Protein AF-A0A7S0I2D1-F1 (afdb_monomer_lite)

Sequence (134 aa):
SRSGMPKKVTLYSLPPTWGLPTFHPNFLKVYAYCKLAAIDFQNVETSPSSMADPNFETPVADVSGKIVNGSDEIVEILRNDVTDIDSHLQEKQRAEVFAFGSMMDGCLLPTMLHEWYMSEENWFNVTRPLYTES

pLDDT: mean 90.19, std 11.05, range [39.84, 98.0]

Foldseek 3Di:
DPPDDQWEKEKEAAPDDPNRNHDAVLSVLQVVLCVLQVRDYHYHHDACVPDPDVVSRWIWMDTNNDIDITSVRSSVCCCVPPHPSCVPPDPVVVVVVVVVVCCCVVPVNVVVVCCCPVPPVNVVPPNVCSNVVD

Organism: NCBI:txid3032

Secondary structure (DSSP, 8-state):
---PPPPPEEEEEPPPBTTBS-SSHHHHHHHHHHHHTT--EEEEE--GGG-SSTTS---EEEETTEEEESHHHHHHHHHHHT--TTTT--HHHHHHHHHHHHHIIIIIHHHHHHHHHT-HHHIIIIIHHHHH--

InterPro domains:
  IPR012336 Thioredoxin-like fold [PF17172] (25-122)
  IPR050931 Mitochondrial Protein Transport Metaxin [PTHR12289] (6-132)

Structure (mmCIF, N/CA/C/O backbone):
data_AF-A0A7S0I2D1-F1
#
_entry.id   AF-A0A7S0I2D1-F1
#
loop_
_atom_site.group_PDB
_atom_site.id
_atom_site.type_symbol
_atom_site.label_atom_id
_atom_site.label_alt_id
_atom_site.label_comp_id
_atom_site.label_asym_id
_atom_site.label_entity_id
_atom_site.label_seq_id
_atom_site.pdbx_PDB_ins_code
_atom_site.Cartn_x
_atom_site.Cartn_y
_atom_site.Cartn_z
_atom_site.occupancy
_atom_site.B_iso_or_equiv
_atom_site.auth_seq_id
_atom_site.auth_comp_id
_atom_site.auth_asym_id
_atom_site.auth_atom_id
_atom_site.pdbx_PDB_model_num
ATOM 1 N N . SER A 1 1 ? -30.088 5.098 16.939 1.00 39.84 1 SER A N 1
ATOM 2 C CA . SER A 1 1 ? -29.107 4.058 16.591 1.00 39.84 1 SER A CA 1
ATOM 3 C C . SER A 1 1 ? -28.999 4.006 15.074 1.00 39.84 1 SER A C 1
ATOM 5 O O . SER A 1 1 ? -29.869 3.430 14.434 1.00 39.84 1 SER A O 1
ATOM 7 N N . ARG A 1 2 ? -28.055 4.742 14.467 1.00 43.50 2 ARG A N 1
ATOM 8 C CA . ARG A 1 2 ? 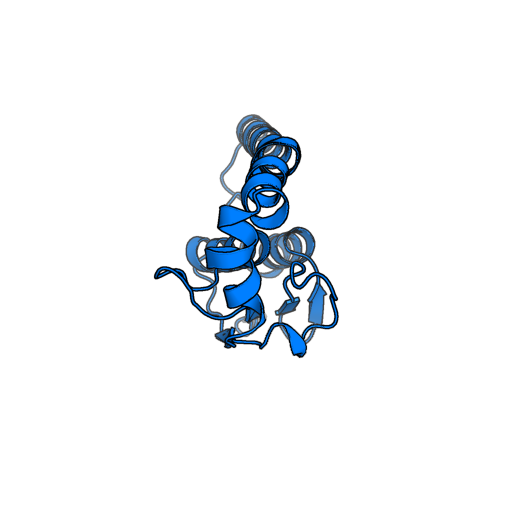-27.829 4.661 13.014 1.00 43.50 2 ARG A CA 1
ATOM 9 C C . ARG A 1 2 ? -27.004 3.402 12.770 1.00 43.50 2 ARG A C 1
ATOM 11 O O . ARG A 1 2 ? -25.798 3.417 12.972 1.00 43.50 2 ARG A O 1
ATOM 18 N N . SER A 1 3 ? -27.681 2.322 12.399 1.00 49.41 3 SER A N 1
ATOM 19 C CA . SER A 1 3 ? -27.059 1.186 11.722 1.00 49.41 3 SER A CA 1
ATOM 20 C C . SER A 1 3 ? -26.401 1.745 10.456 1.00 49.41 3 SER A C 1
ATOM 22 O O . SER A 1 3 ? -27.088 2.159 9.523 1.00 49.41 3 SER A O 1
ATOM 24 N N . GLY A 1 4 ? -25.082 1.938 10.511 1.00 55.09 4 GLY A N 1
ATOM 25 C CA . GLY A 1 4 ? -24.295 2.468 9.405 1.00 55.09 4 GLY A CA 1
ATOM 26 C C . GLY A 1 4 ? -24.196 1.406 8.323 1.00 55.09 4 GLY A C 1
ATOM 27 O O . GLY A 1 4 ? -23.818 0.274 8.614 1.00 55.09 4 GLY A O 1
ATOM 28 N N . MET A 1 5 ? -24.564 1.753 7.091 1.00 55.59 5 MET A N 1
ATOM 29 C CA . MET A 1 5 ? -24.270 0.896 5.944 1.00 55.59 5 MET A CA 1
ATOM 30 C C . MET A 1 5 ? -22.762 0.603 5.909 1.00 55.59 5 MET A C 1
ATOM 32 O O . MET A 1 5 ? -21.980 1.488 6.277 1.00 55.59 5 MET A O 1
ATOM 36 N N . PRO A 1 6 ? -22.340 -0.601 5.484 1.00 67.81 6 PRO A N 1
ATOM 37 C CA . PRO A 1 6 ? -20.923 -0.901 5.330 1.00 67.81 6 PRO A CA 1
ATOM 38 C C . PRO A 1 6 ? -20.285 0.140 4.404 1.00 67.81 6 PRO A C 1
ATOM 40 O O . PRO A 1 6 ? -20.825 0.449 3.337 1.00 67.81 6 PRO A O 1
ATOM 43 N N . LYS A 1 7 ? -19.161 0.722 4.835 1.00 82.62 7 LYS A N 1
ATOM 44 C CA . LYS A 1 7 ? -18.409 1.668 4.007 1.00 82.62 7 LYS A CA 1
ATOM 45 C C . LYS A 1 7 ? -17.872 0.915 2.796 1.00 82.62 7 LYS A C 1
ATOM 47 O O . LYS A 1 7 ? -17.105 -0.028 2.950 1.00 82.62 7 LYS A O 1
ATOM 52 N N . LYS A 1 8 ? -18.283 1.326 1.596 1.00 92.44 8 LYS A N 1
ATOM 53 C CA . LYS A 1 8 ? -17.771 0.752 0.349 1.00 92.44 8 LYS A CA 1
ATOM 54 C C . LYS A 1 8 ? -16.317 1.189 0.173 1.00 92.44 8 LYS A C 1
ATOM 56 O O . LYS A 1 8 ? -16.050 2.390 0.202 1.00 92.44 8 LYS A O 1
ATOM 61 N N . VAL A 1 9 ? -15.414 0.233 -0.028 1.00 96.56 9 VAL A N 1
ATOM 62 C CA . VAL A 1 9 ? -13.993 0.481 -0.301 1.00 96.56 9 VAL A CA 1
ATOM 63 C C . VAL A 1 9 ? -13.638 -0.108 -1.662 1.00 96.56 9 VAL A C 1
ATOM 65 O O . VAL A 1 9 ? -13.917 -1.275 -1.935 1.00 96.56 9 VAL A O 1
ATOM 68 N N . THR A 1 10 ? -13.047 0.706 -2.532 1.00 96.94 10 THR A N 1
ATOM 69 C CA . THR A 1 10 ? -12.498 0.272 -3.823 1.00 96.94 10 THR A CA 1
ATOM 70 C C . THR A 1 10 ? -11.037 0.685 -3.887 1.00 96.94 10 THR A C 1
ATOM 72 O O . THR A 1 10 ? -10.734 1.865 -3.739 1.00 96.94 10 THR A O 1
ATOM 75 N N . LEU A 1 11 ? -10.142 -0.277 -4.084 1.00 96.00 11 LEU A N 1
ATOM 76 C CA . LEU A 1 11 ? -8.720 -0.041 -4.311 1.00 96.00 11 LEU A CA 1
ATOM 77 C C . LEU A 1 11 ? -8.446 -0.083 -5.810 1.00 96.00 11 LEU A C 1
ATOM 79 O O . LEU A 1 11 ? -8.958 -0.968 -6.493 1.00 96.00 11 LEU A O 1
ATOM 83 N N . TYR A 1 12 ? -7.632 0.842 -6.301 1.00 93.94 12 TYR A N 1
ATOM 84 C CA . TYR A 1 12 ? -7.130 0.840 -7.670 1.00 93.94 12 TYR A CA 1
ATOM 85 C C . TYR A 1 12 ? -5.666 0.412 -7.630 1.00 93.94 12 TYR A C 1
ATOM 87 O O . TYR A 1 12 ? -4.830 1.121 -7.062 1.00 93.94 12 TYR A O 1
ATOM 95 N N . SER A 1 13 ? -5.378 -0.772 -8.167 1.00 92.81 13 SER A N 1
ATOM 96 C CA . SER A 1 13 ? -4.068 -1.412 -8.049 1.00 92.81 13 SER A CA 1
ATOM 97 C C . SER A 1 13 ? -3.448 -1.718 -9.397 1.00 92.81 13 SER A C 1
ATOM 99 O O . SER A 1 13 ? -4.144 -2.007 -10.367 1.00 92.81 13 SER A O 1
ATOM 101 N N . LEU A 1 14 ? -2.116 -1.734 -9.429 1.00 92.00 14 LEU A N 1
ATOM 102 C CA . LEU A 1 14 ? -1.375 -2.297 -10.553 1.00 92.00 14 LEU A CA 1
ATOM 103 C C . LEU A 1 14 ? -1.709 -3.786 -10.732 1.00 92.00 14 LEU A C 1
ATOM 105 O O . LEU A 1 14 ? -2.094 -4.429 -9.743 1.00 92.00 14 LEU A O 1
ATOM 109 N N . PRO A 1 15 ? -1.519 -4.340 -11.943 1.00 90.69 15 PRO A N 1
ATOM 110 C CA . PRO A 1 15 ? -1.880 -5.718 -12.242 1.00 90.69 15 PRO A CA 1
ATOM 111 C C . PRO A 1 15 ? -1.249 -6.746 -11.284 1.00 90.69 15 PRO A C 1
ATOM 113 O O . PRO A 1 15 ? -0.160 -6.511 -10.743 1.00 90.69 15 PRO A O 1
ATOM 116 N N . PRO A 1 16 ? -1.905 -7.901 -11.075 1.00 92.62 16 PRO A N 1
ATOM 117 C CA . PRO A 1 16 ? -1.335 -9.012 -10.327 1.00 92.62 16 PRO A CA 1
ATOM 118 C C . PRO A 1 16 ? -0.066 -9.552 -10.996 1.00 92.62 16 PRO A C 1
ATOM 120 O O . PRO A 1 16 ? -0.070 -9.897 -12.177 1.00 92.62 16 PRO A O 1
ATOM 123 N N . THR A 1 17 ? 1.000 -9.718 -10.217 1.00 92.06 17 THR A N 1
ATOM 124 C CA . THR A 1 17 ? 2.288 -10.236 -10.706 1.00 92.06 17 THR A CA 1
ATOM 125 C C . THR A 1 17 ? 2.911 -11.130 -9.643 1.00 92.06 17 THR A C 1
ATOM 127 O O . THR A 1 17 ? 2.716 -10.917 -8.449 1.00 92.06 17 THR A O 1
ATOM 130 N N . TRP A 1 18 ? 3.661 -12.153 -10.059 1.00 92.06 18 TRP A N 1
ATOM 131 C CA . TRP A 1 18 ? 4.400 -13.058 -9.162 1.00 92.06 18 TRP A CA 1
ATOM 132 C C . TRP A 1 18 ? 3.517 -13.771 -8.121 1.00 92.06 18 TRP A C 1
ATOM 134 O O . TRP A 1 18 ? 3.968 -14.109 -7.031 1.00 92.06 18 TRP A O 1
ATOM 144 N N . GLY A 1 19 ? 2.240 -13.997 -8.450 1.00 93.06 19 GLY A N 1
ATOM 145 C CA . GLY A 1 19 ? 1.260 -14.589 -7.532 1.00 93.06 19 GLY A CA 1
ATOM 146 C C . GLY A 1 19 ? 0.760 -13.637 -6.437 1.00 93.06 19 GLY A C 1
ATOM 147 O O . GLY A 1 19 ? 0.015 -14.068 -5.558 1.00 93.06 19 GLY A O 1
ATOM 148 N N . LEU A 1 20 ? 1.143 -12.360 -6.485 1.00 94.94 20 LEU A N 1
ATOM 149 C CA . LEU A 1 20 ? 0.661 -11.305 -5.599 1.00 94.94 20 LEU A CA 1
ATOM 150 C C . LEU A 1 20 ? -0.530 -10.572 -6.235 1.00 94.94 20 LEU A C 1
ATOM 152 O O . LEU A 1 20 ? -0.610 -10.482 -7.461 1.00 94.94 20 LEU A O 1
ATOM 156 N N . PRO A 1 21 ? -1.445 -10.006 -5.425 1.00 94.50 21 PRO A N 1
ATOM 157 C CA . PRO A 1 21 ? -2.598 -9.252 -5.931 1.00 94.50 21 PRO A CA 1
ATOM 158 C C . PRO A 1 21 ? -2.209 -7.953 -6.655 1.00 94.50 21 PRO A C 1
ATOM 160 O O . PRO A 1 21 ? -3.035 -7.369 -7.345 1.00 94.50 21 PRO A O 1
ATOM 163 N N . THR A 1 22 ? -0.981 -7.489 -6.440 1.00 93.69 22 THR A N 1
ATOM 164 C CA . THR A 1 22 ? -0.313 -6.360 -7.089 1.00 93.69 22 THR A CA 1
ATOM 165 C C .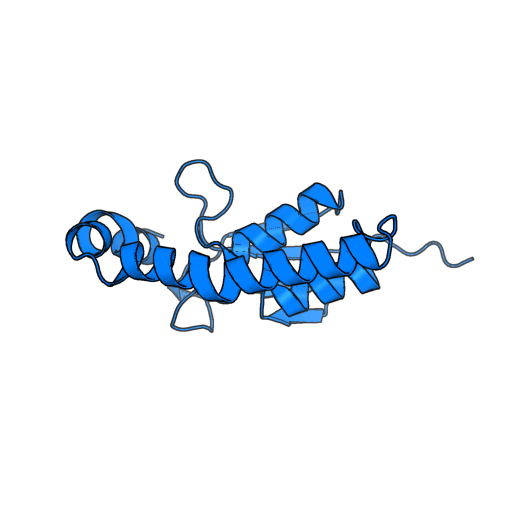 THR A 1 22 ? 1.170 -6.434 -6.705 1.00 93.69 22 THR A C 1
ATOM 167 O O . THR A 1 22 ? 1.496 -7.072 -5.701 1.00 93.69 22 THR A O 1
ATOM 170 N N . PHE A 1 23 ? 2.082 -5.844 -7.476 1.00 90.81 23 PHE A N 1
ATOM 171 C CA . PHE A 1 23 ? 3.523 -6.027 -7.240 1.00 90.81 23 PHE A CA 1
ATOM 172 C C . PHE A 1 23 ? 4.184 -4.917 -6.424 1.00 90.81 23 PHE A C 1
ATOM 174 O O . PHE A 1 23 ? 5.150 -5.177 -5.710 1.00 90.81 23 PHE A O 1
ATOM 181 N N . HIS A 1 24 ? 3.692 -3.681 -6.518 1.00 92.62 24 HIS A N 1
ATOM 182 C CA . HIS A 1 24 ? 4.372 -2.542 -5.911 1.00 92.62 24 HIS A CA 1
ATOM 183 C C . HIS A 1 24 ? 4.047 -2.435 -4.402 1.00 92.62 24 HIS A C 1
ATOM 185 O O . HIS A 1 24 ? 2.866 -2.481 -4.030 1.00 92.62 24 HIS A O 1
ATOM 191 N N . PRO A 1 25 ? 5.045 -2.256 -3.507 1.00 94.38 25 PRO A N 1
ATOM 192 C CA . PRO A 1 25 ? 4.839 -2.297 -2.055 1.00 94.38 25 PRO A CA 1
ATOM 193 C C . PRO A 1 25 ? 3.786 -1.327 -1.525 1.00 94.38 25 PRO A C 1
ATOM 195 O O . PRO A 1 25 ? 3.007 -1.702 -0.655 1.00 94.38 25 PRO A O 1
ATOM 198 N N . ASN A 1 26 ? 3.709 -0.108 -2.069 1.00 94.44 26 ASN A N 1
ATOM 199 C CA . ASN A 1 26 ? 2.717 0.879 -1.625 1.00 94.44 26 ASN A CA 1
ATOM 200 C C . ASN A 1 26 ? 1.273 0.388 -1.830 1.00 94.44 26 ASN A C 1
ATOM 202 O O . ASN A 1 26 ? 0.413 0.609 -0.980 1.00 94.44 26 ASN A O 1
ATOM 206 N N . PHE A 1 27 ? 1.005 -0.335 -2.919 1.00 95.38 27 PHE A N 1
ATOM 207 C CA . PHE A 1 27 ? -0.313 -0.910 -3.191 1.00 95.38 27 PHE A CA 1
ATOM 208 C C . PHE A 1 27 ? -0.556 -2.151 -2.329 1.00 95.38 27 PHE A C 1
ATOM 210 O O . PHE A 1 27 ? -1.637 -2.314 -1.760 1.00 95.38 27 PHE A O 1
ATOM 217 N N . LEU A 1 28 ? 0.472 -2.993 -2.161 1.00 96.19 28 LEU A N 1
ATOM 218 C CA . LEU A 1 28 ? 0.414 -4.155 -1.273 1.00 96.19 28 LEU A CA 1
ATOM 219 C C . LEU A 1 28 ? 0.152 -3.766 0.183 1.00 96.19 28 LEU A C 1
ATOM 221 O O . LEU A 1 28 ? -0.605 -4.463 0.851 1.00 96.19 28 LEU A O 1
ATOM 225 N N . LYS A 1 29 ? 0.714 -2.651 0.665 1.00 96.00 29 LYS A N 1
ATOM 226 C CA . LYS A 1 29 ? 0.474 -2.106 2.010 1.00 96.00 29 LYS A CA 1
ATOM 227 C C . LYS A 1 29 ? -1.018 -1.870 2.246 1.00 96.00 29 LYS A C 1
ATOM 229 O O . LYS A 1 29 ? -1.569 -2.356 3.232 1.00 96.00 29 LYS A O 1
ATOM 234 N N . VAL A 1 30 ? -1.684 -1.198 1.307 1.00 97.31 30 VAL A N 1
ATOM 235 C CA . VAL A 1 30 ? -3.126 -0.915 1.382 1.00 97.31 30 VAL A CA 1
ATOM 236 C C . V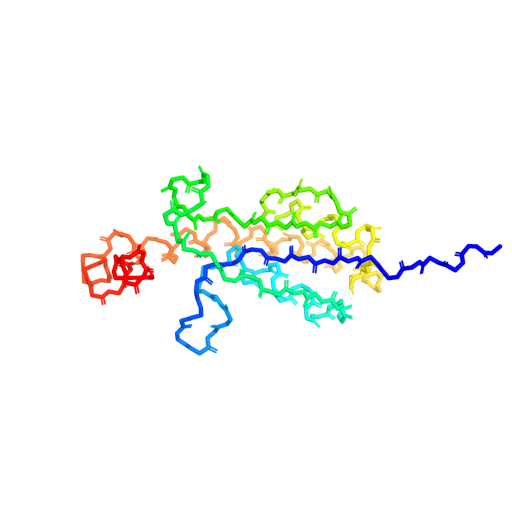AL A 1 30 ? -3.953 -2.197 1.254 1.00 97.31 30 VAL A C 1
ATOM 238 O O . VAL A 1 30 ? -4.857 -2.432 2.057 1.00 97.31 30 VAL A O 1
ATOM 241 N N . TYR A 1 31 ? -3.619 -3.062 0.290 1.00 97.75 31 TYR A N 1
ATOM 242 C CA . TYR A 1 31 ? -4.299 -4.346 0.109 1.00 97.75 31 TYR A CA 1
ATOM 243 C C . TYR A 1 31 ? -4.217 -5.206 1.379 1.00 97.75 31 TYR A C 1
ATOM 245 O O . TYR A 1 31 ? -5.229 -5.723 1.860 1.00 97.75 31 TYR A O 1
ATOM 253 N N . ALA A 1 32 ? -3.017 -5.341 1.948 1.00 96.94 32 ALA A N 1
ATOM 254 C CA . ALA A 1 32 ? -2.772 -6.107 3.162 1.00 96.94 32 ALA A CA 1
ATOM 255 C C . ALA A 1 32 ? -3.538 -5.526 4.351 1.00 96.94 32 ALA A C 1
ATOM 257 O O . ALA A 1 32 ? -4.150 -6.293 5.093 1.00 96.94 32 ALA A O 1
ATOM 258 N N . TYR A 1 33 ? -3.576 -4.196 4.494 1.00 97.44 33 TYR A N 1
ATOM 259 C CA . TYR A 1 33 ? -4.364 -3.545 5.536 1.00 97.44 33 TYR A CA 1
ATOM 260 C C . TYR A 1 33 ? -5.840 -3.942 5.455 1.00 97.44 33 TYR A C 1
ATOM 262 O O . TYR A 1 33 ? -6.392 -4.423 6.441 1.00 97.44 33 TYR A O 1
ATOM 270 N N . CYS A 1 34 ? -6.464 -3.841 4.275 1.00 97.06 34 CYS A N 1
ATOM 271 C CA . CYS A 1 34 ? -7.861 -4.239 4.098 1.00 97.06 34 CYS A CA 1
ATOM 272 C C . CYS A 1 34 ? -8.099 -5.715 4.453 1.00 97.06 34 CYS A C 1
ATOM 274 O O . CYS A 1 34 ? -9.079 -6.036 5.126 1.00 97.06 34 CYS A O 1
ATOM 276 N N . LYS A 1 35 ? -7.196 -6.618 4.042 1.00 97.06 35 LYS A N 1
ATOM 277 C CA . LYS A 1 35 ? -7.303 -8.052 4.363 1.00 97.06 35 LYS A CA 1
ATOM 278 C C . LYS A 1 35 ? -7.168 -8.322 5.861 1.00 97.06 35 LYS A C 1
ATOM 280 O O . LYS A 1 35 ? -7.967 -9.084 6.398 1.00 97.06 35 LYS A O 1
ATOM 285 N N . LEU A 1 36 ? -6.186 -7.711 6.524 1.00 96.06 36 LEU A N 1
ATOM 286 C CA . LEU A 1 36 ? -5.945 -7.868 7.963 1.00 96.06 36 LEU A CA 1
ATOM 287 C C . LEU A 1 36 ? -7.073 -7.260 8.800 1.00 96.06 36 LEU A C 1
ATOM 289 O O . LEU A 1 36 ? -7.462 -7.828 9.816 1.00 96.06 36 LEU A O 1
ATOM 293 N N . ALA A 1 37 ? -7.634 -6.144 8.339 1.00 95.75 37 ALA A N 1
ATOM 294 C CA . ALA A 1 37 ? -8.767 -5.471 8.959 1.00 95.75 37 ALA A CA 1
ATOM 295 C C . ALA A 1 37 ? -10.119 -6.143 8.671 1.00 95.75 37 ALA A C 1
ATOM 297 O O . ALA A 1 37 ? -11.142 -5.659 9.146 1.00 95.75 37 ALA A O 1
ATOM 298 N N . ALA A 1 38 ? -10.138 -7.234 7.893 1.00 95.00 38 ALA A N 1
ATOM 299 C CA . ALA A 1 38 ? -11.356 -7.897 7.428 1.00 95.00 38 ALA A CA 1
ATOM 300 C C . ALA A 1 38 ? -12.364 -6.924 6.777 1.00 95.00 38 ALA A C 1
ATOM 302 O O . ALA A 1 38 ? -13.578 -7.098 6.886 1.00 95.00 38 ALA A O 1
ATOM 303 N N . ILE A 1 39 ? -11.850 -5.897 6.095 1.00 95.06 39 ILE A N 1
ATOM 304 C CA . ILE A 1 39 ? -12.651 -4.939 5.337 1.00 95.06 39 ILE A CA 1
ATOM 305 C C . ILE A 1 39 ? -13.120 -5.638 4.063 1.00 95.06 39 ILE A C 1
ATOM 307 O O . ILE A 1 39 ? -12.327 -6.286 3.380 1.00 95.06 39 ILE A O 1
ATOM 311 N N . ASP A 1 40 ? -14.402 -5.502 3.735 1.00 94.75 40 ASP A N 1
ATOM 312 C CA . ASP A 1 40 ? -14.913 -5.900 2.426 1.00 94.75 40 ASP A CA 1
ATOM 313 C C . ASP A 1 40 ? -14.558 -4.812 1.404 1.00 94.75 40 ASP A C 1
ATOM 315 O O . ASP A 1 40 ? -14.929 -3.646 1.566 1.00 94.75 40 ASP A O 1
ATOM 319 N N . PHE A 1 41 ? -13.785 -5.171 0.380 1.00 96.00 41 PHE A N 1
ATOM 320 C CA . PHE A 1 41 ? -13.301 -4.227 -0.623 1.00 96.00 41 PHE A CA 1
ATOM 321 C C . PHE A 1 41 ? -13.247 -4.855 -2.009 1.00 96.00 41 PHE A C 1
ATOM 323 O O . PHE A 1 41 ? -12.995 -6.048 -2.178 1.00 96.00 41 PHE A O 1
ATOM 330 N N . GLN A 1 42 ? -13.414 -4.007 -3.018 1.00 96.56 42 GLN A N 1
ATOM 331 C CA . GLN A 1 42 ? -13.126 -4.356 -4.400 1.00 96.56 42 GLN A CA 1
ATOM 332 C C . GLN A 1 42 ? -11.688 -3.952 -4.734 1.00 96.56 42 GLN A C 1
ATOM 334 O O . GLN A 1 42 ? -11.290 -2.823 -4.457 1.00 96.56 42 GLN A O 1
ATOM 339 N N . ASN A 1 43 ? -10.923 -4.849 -5.355 1.00 95.62 43 ASN A N 1
ATOM 340 C CA . ASN A 1 43 ? -9.647 -4.504 -5.978 1.00 95.62 43 ASN A CA 1
ATOM 341 C C . ASN A 1 43 ? -9.867 -4.374 -7.486 1.00 95.62 43 ASN A C 1
ATOM 343 O O . ASN A 1 43 ? -10.240 -5.350 -8.136 1.00 95.62 43 ASN A O 1
ATOM 347 N N . VAL A 1 44 ? -9.703 -3.170 -8.018 1.00 94.50 44 VAL A N 1
ATOM 348 C CA . VAL A 1 44 ? -9.832 -2.865 -9.442 1.00 94.50 44 VAL A CA 1
ATOM 349 C C . VAL A 1 44 ? -8.434 -2.745 -10.018 1.00 94.50 44 VAL A C 1
ATOM 351 O O . VAL A 1 44 ? -7.639 -1.918 -9.576 1.00 94.50 44 VAL A O 1
ATOM 354 N N . GLU A 1 45 ? -8.144 -3.579 -11.005 1.00 91.75 45 GLU A N 1
ATOM 355 C CA . GLU A 1 45 ? -6.888 -3.518 -11.739 1.00 91.75 45 GLU A CA 1
ATOM 356 C C . GLU A 1 45 ? -6.882 -2.285 -12.645 1.00 91.75 45 GLU A C 1
ATOM 358 O O . GLU A 1 45 ? -7.846 -2.010 -13.365 1.00 91.75 45 GLU A O 1
ATOM 363 N N . THR A 1 46 ? -5.788 -1.535 -12.604 1.00 86.19 46 THR A N 1
ATOM 364 C CA . THR A 1 46 ? -5.555 -0.364 -13.445 1.00 86.19 46 THR A CA 1
ATOM 365 C C . THR A 1 46 ? -4.261 -0.538 -14.215 1.00 86.19 46 THR A C 1
ATOM 367 O O . THR A 1 46 ? -3.253 -0.960 -13.647 1.00 86.19 46 THR A O 1
ATOM 370 N N . SER A 1 47 ? -4.265 -0.168 -15.497 1.00 79.81 47 SER A N 1
ATOM 371 C CA . SER A 1 47 ? -3.027 -0.101 -16.274 1.00 79.81 47 SER A CA 1
ATOM 372 C C . SER A 1 47 ? -2.133 1.006 -15.700 1.00 79.81 47 SER A C 1
ATOM 374 O O . SER A 1 47 ? -2.660 2.085 -15.397 1.00 79.81 47 SER A O 1
ATOM 376 N N . PRO A 1 48 ? -0.806 0.810 -15.605 1.00 73.19 48 PRO A N 1
ATOM 377 C CA . PRO A 1 48 ? 0.129 1.872 -15.237 1.00 73.19 48 PRO A CA 1
ATOM 378 C C . PRO A 1 48 ? -0.145 3.159 -16.024 1.00 73.19 48 PRO A C 1
ATOM 380 O O . PRO A 1 48 ? -0.347 4.221 -15.448 1.00 73.19 48 PRO A O 1
ATOM 383 N N . SER A 1 49 ? -0.336 3.040 -17.343 1.00 70.50 49 SER A N 1
ATOM 384 C CA . SER A 1 49 ? -0.612 4.166 -18.249 1.00 70.50 49 SER A CA 1
ATOM 385 C C . SER A 1 49 ? -1.885 4.971 -17.943 1.00 70.50 49 SER A C 1
ATOM 387 O O . SER A 1 49 ? -2.034 6.090 -18.431 1.00 70.50 49 SER A O 1
ATOM 389 N N . SER A 1 50 ? -2.807 4.416 -17.152 1.00 71.12 50 SER A N 1
ATOM 390 C CA . SER A 1 50 ? -4.050 5.078 -16.739 1.00 71.12 50 SER A CA 1
ATOM 391 C C . SER A 1 50 ? -3.945 5.808 -15.397 1.00 71.12 50 SER A C 1
ATOM 393 O O . SER A 1 50 ? -4.889 6.488 -14.991 1.00 71.12 50 SER A O 1
ATOM 395 N N . MET A 1 51 ? -2.805 5.698 -14.711 1.00 72.12 51 MET A N 1
ATOM 396 C CA . MET A 1 51 ? -2.562 6.380 -13.447 1.00 72.12 51 MET A CA 1
ATOM 397 C C . MET A 1 51 ? -2.116 7.828 -13.664 1.00 72.12 51 MET A C 1
ATOM 399 O O . MET A 1 51 ? -1.374 8.144 -14.590 1.00 72.12 51 MET A O 1
ATOM 403 N N . ALA A 1 52 ? -2.558 8.717 -12.773 1.00 73.38 52 ALA A N 1
ATOM 404 C CA . ALA A 1 52 ? -2.152 10.122 -12.793 1.00 73.38 52 ALA A CA 1
ATOM 405 C C . ALA A 1 52 ? -0.700 10.331 -12.326 1.00 73.38 52 ALA A C 1
ATOM 407 O O . ALA A 1 52 ? -0.081 11.335 -12.673 1.00 73.38 52 ALA A O 1
ATOM 408 N N . ASP A 1 53 ? -0.177 9.397 -11.530 1.00 79.75 53 ASP A N 1
ATOM 409 C CA . ASP A 1 53 ? 1.212 9.387 -11.087 1.00 79.75 53 ASP A CA 1
ATOM 410 C C . ASP A 1 53 ? 2.116 8.854 -12.213 1.00 79.75 53 ASP A C 1
ATOM 412 O O . ASP A 1 53 ? 1.985 7.681 -12.567 1.00 79.75 53 ASP A O 1
ATOM 416 N N . PRO A 1 54 ? 3.042 9.665 -12.760 1.00 75.25 54 PRO A N 1
ATOM 417 C CA . PRO A 1 54 ? 3.945 9.228 -13.823 1.00 75.25 54 PRO A CA 1
ATOM 418 C C . PRO A 1 54 ? 4.942 8.152 -13.374 1.00 75.25 54 PRO A C 1
ATOM 420 O O . PRO A 1 54 ? 5.522 7.489 -14.231 1.00 75.25 54 PRO A O 1
ATOM 423 N N . ASN A 1 55 ? 5.151 7.986 -12.063 1.00 78.19 55 ASN A N 1
ATOM 424 C CA . ASN A 1 55 ? 6.011 6.939 -11.514 1.00 78.19 55 ASN A CA 1
ATOM 425 C C . ASN A 1 55 ? 5.241 5.636 -11.250 1.00 78.19 55 ASN A C 1
ATOM 427 O O . ASN A 1 55 ? 5.863 4.597 -11.063 1.00 78.19 55 ASN A O 1
ATOM 431 N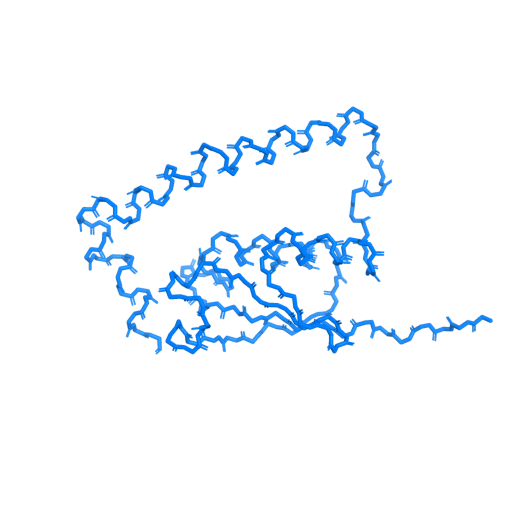 N . PHE A 1 56 ? 3.903 5.673 -11.275 1.00 83.44 56 PHE A N 1
ATOM 432 C CA . PHE A 1 56 ? 3.032 4.522 -11.017 1.00 83.44 56 PHE A CA 1
ATOM 433 C C . PHE A 1 56 ? 3.196 3.908 -9.613 1.00 83.44 56 PHE A C 1
ATOM 435 O O . PHE A 1 56 ? 2.914 2.730 -9.413 1.00 83.44 56 PHE A O 1
ATOM 442 N N . GLU A 1 57 ? 3.625 4.688 -8.619 1.00 84.25 57 GLU A N 1
ATOM 443 C CA . GLU A 1 57 ? 3.944 4.195 -7.267 1.00 84.25 57 GLU A CA 1
ATOM 444 C C . GLU A 1 57 ? 2.890 4.598 -6.227 1.00 84.25 57 GLU A C 1
ATOM 446 O O . GLU A 1 57 ? 2.881 4.077 -5.105 1.00 84.25 57 GLU A O 1
ATOM 451 N N . THR A 1 58 ? 1.996 5.520 -6.591 1.00 91.12 58 THR A N 1
ATOM 452 C CA . THR A 1 58 ? 0.993 6.104 -5.698 1.00 91.12 58 THR A CA 1
ATOM 453 C C . THR A 1 58 ? -0.334 5.344 -5.778 1.00 91.12 58 THR A C 1
ATOM 455 O O . THR A 1 58 ? -1.059 5.487 -6.766 1.00 91.12 58 THR A O 1
ATOM 458 N N . PRO A 1 59 ? -0.717 4.569 -4.746 1.00 93.62 59 PRO A N 1
ATOM 459 C CA . PRO A 1 59 ? -2.006 3.893 -4.730 1.00 93.62 59 PRO A CA 1
ATOM 460 C C . PRO A 1 59 ? -3.151 4.895 -4.599 1.00 93.62 59 PRO A C 1
ATOM 462 O O . PRO A 1 59 ? -3.015 5.952 -3.975 1.00 93.62 59 PRO A O 1
ATOM 465 N N . VAL A 1 60 ? -4.302 4.515 -5.149 1.00 94.56 60 VAL A N 1
ATOM 466 C CA . VAL A 1 60 ? -5.540 5.292 -5.089 1.00 94.56 60 VAL A CA 1
ATOM 467 C C . VAL A 1 60 ? -6.651 4.411 -4.531 1.00 94.56 60 VAL A C 1
ATOM 469 O O . VAL A 1 60 ? -6.769 3.237 -4.886 1.00 94.56 60 VAL A O 1
ATOM 472 N N . ALA A 1 61 ? -7.494 4.978 -3.672 1.00 95.31 61 ALA A N 1
ATOM 473 C CA . ALA A 1 61 ? -8.692 4.314 -3.180 1.00 95.31 61 ALA A CA 1
ATOM 474 C C . ALA A 1 61 ? -9.907 5.243 -3.209 1.00 95.31 61 ALA A C 1
ATOM 476 O O . ALA A 1 61 ? -9.798 6.444 -2.969 1.00 95.31 61 ALA A O 1
ATOM 477 N N . ASP A 1 62 ? -11.075 4.659 -3.457 1.00 95.50 62 ASP A N 1
ATOM 478 C CA . ASP A 1 62 ? -12.375 5.261 -3.182 1.00 95.50 62 ASP A CA 1
ATOM 479 C C . ASP A 1 62 ? -12.923 4.670 -1.877 1.00 95.50 62 ASP A C 1
ATOM 481 O O . ASP A 1 62 ? -13.271 3.486 -1.806 1.00 95.50 62 ASP A O 1
ATOM 485 N N . VAL A 1 63 ? -12.997 5.504 -0.840 1.00 94.44 63 VAL A N 1
ATOM 486 C CA . VAL A 1 63 ? -13.601 5.163 0.449 1.00 94.44 63 VAL A CA 1
ATOM 487 C C . VAL A 1 63 ? -14.931 5.903 0.568 1.00 94.44 63 VAL A C 1
ATOM 489 O O . VAL A 1 63 ? -14.993 7.059 0.983 1.00 94.44 63 VAL A O 1
ATOM 492 N N . SER A 1 64 ? -16.021 5.220 0.215 1.00 91.81 64 SER A N 1
ATOM 493 C CA . SER A 1 64 ? -17.398 5.736 0.294 1.00 91.81 64 SER A CA 1
ATOM 494 C C . SER A 1 64 ? -17.622 7.073 -0.436 1.00 91.81 64 SER A C 1
ATOM 496 O O . SER A 1 64 ? -18.301 7.963 0.077 1.00 91.81 64 SER A O 1
ATOM 498 N N . GLY A 1 65 ? -17.067 7.208 -1.641 1.00 91.81 65 GLY A N 1
ATOM 499 C CA . GLY A 1 65 ? -17.151 8.388 -2.504 1.00 91.81 65 GLY A CA 1
ATOM 500 C C . GLY A 1 65 ? -16.006 9.385 -2.310 1.00 91.81 65 GLY A C 1
ATOM 501 O O . GLY A 1 65 ? -15.951 10.391 -3.019 1.00 91.81 65 GLY A O 1
ATOM 502 N N . LYS A 1 66 ? -15.096 9.143 -1.358 1.00 92.25 66 LYS A N 1
ATOM 503 C CA . LYS A 1 66 ? -13.909 9.972 -1.130 1.00 92.25 66 LYS A CA 1
ATOM 504 C C . LYS A 1 66 ? -12.705 9.331 -1.811 1.00 92.25 66 LYS A C 1
ATOM 506 O O . LYS A 1 66 ? -12.243 8.281 -1.372 1.00 92.25 66 LYS A O 1
ATOM 511 N N . ILE A 1 67 ? -12.176 10.000 -2.835 1.00 94.19 67 ILE A N 1
ATOM 512 C CA . ILE A 1 67 ? -10.918 9.606 -3.473 1.00 94.19 67 ILE A CA 1
ATOM 513 C C . ILE A 1 67 ? -9.743 10.020 -2.587 1.00 94.19 67 ILE A C 1
ATOM 515 O O . ILE A 1 67 ? -9.644 11.175 -2.166 1.00 94.19 67 ILE A O 1
ATOM 519 N N . VAL A 1 68 ? -8.863 9.066 -2.308 1.00 94.81 68 VAL A N 1
ATOM 520 C CA . VAL A 1 68 ? -7.672 9.219 -1.471 1.00 94.81 68 VAL A CA 1
ATOM 521 C C . VAL A 1 68 ? -6.476 8.688 -2.252 1.00 94.81 68 VAL A C 1
ATOM 523 O O . VAL A 1 68 ? -6.575 7.639 -2.886 1.00 94.81 68 VAL A O 1
ATOM 526 N N . ASN A 1 69 ? -5.364 9.416 -2.209 1.00 93.44 69 ASN A N 1
ATOM 527 C CA . ASN A 1 69 ? -4.117 9.063 -2.883 1.00 93.44 69 ASN A CA 1
ATOM 528 C C . ASN A 1 69 ? -3.026 8.895 -1.825 1.00 93.44 69 ASN A C 1
ATOM 530 O O . ASN A 1 69 ? -3.003 9.681 -0.881 1.00 93.44 69 ASN A O 1
ATOM 534 N N . GLY A 1 70 ? -2.133 7.927 -2.022 1.00 94.19 70 GLY A N 1
ATOM 535 C CA . GLY A 1 70 ? -1.031 7.640 -1.103 1.00 94.19 70 GLY A CA 1
ATOM 536 C C . GLY A 1 70 ? -1.368 6.517 -0.127 1.00 94.19 70 GLY A C 1
ATOM 537 O O . GLY A 1 70 ? -2.481 6.416 0.389 1.00 94.19 70 GLY A O 1
ATOM 538 N N . SER A 1 71 ? -0.418 5.604 0.091 1.00 95.44 71 SER A N 1
ATOM 539 C CA . SER A 1 71 ? -0.668 4.409 0.904 1.00 95.44 71 SER A CA 1
ATOM 540 C C . SER A 1 71 ? -0.978 4.751 2.356 1.00 95.44 71 SER A C 1
ATOM 542 O O . SER A 1 71 ? -1.799 4.081 2.981 1.00 95.44 71 SER A O 1
ATOM 544 N N . ASP A 1 72 ? -0.334 5.788 2.883 1.00 95.19 72 ASP A N 1
ATOM 545 C CA . ASP A 1 72 ? -0.404 6.149 4.296 1.00 95.19 72 ASP A CA 1
ATOM 546 C C . ASP A 1 72 ? -1.707 6.874 4.593 1.00 95.19 72 ASP A C 1
ATOM 548 O O . ASP A 1 72 ? -2.403 6.514 5.539 1.00 95.19 72 ASP A O 1
ATOM 552 N N . GLU A 1 73 ? -2.104 7.794 3.717 1.00 96.50 73 GLU A N 1
ATOM 553 C CA . GLU A 1 73 ? -3.381 8.497 3.770 1.00 96.50 73 GLU A CA 1
ATOM 554 C C . GLU A 1 73 ? -4.557 7.527 3.629 1.00 96.50 73 GLU A C 1
ATOM 556 O O . GLU A 1 73 ? -5.568 7.658 4.328 1.00 96.50 73 GLU A O 1
ATOM 561 N N . ILE A 1 74 ? -4.440 6.531 2.740 1.00 97.25 74 ILE A N 1
ATOM 562 C CA . ILE A 1 74 ? -5.469 5.500 2.592 1.00 97.25 74 ILE A CA 1
ATOM 563 C C . ILE A 1 74 ? -5.555 4.659 3.867 1.00 97.25 74 ILE A C 1
ATOM 565 O O . ILE A 1 74 ? -6.654 4.484 4.395 1.00 97.25 74 ILE A O 1
ATOM 569 N N . VAL A 1 75 ? -4.430 4.157 4.387 1.00 96.69 75 VAL A N 1
ATOM 570 C CA . VAL A 1 75 ? -4.411 3.359 5.624 1.00 96.69 75 VAL A CA 1
ATOM 571 C C . VAL A 1 75 ? -4.935 4.164 6.812 1.00 96.69 75 VAL A C 1
ATOM 573 O O . VAL A 1 75 ? -5.710 3.634 7.604 1.00 96.69 75 VAL A O 1
ATOM 576 N N . GLU A 1 76 ? -4.574 5.440 6.932 1.00 95.94 76 GLU A N 1
ATOM 577 C CA . GLU A 1 76 ? -5.063 6.321 7.992 1.00 95.94 76 GLU A CA 1
ATOM 578 C C . GLU A 1 76 ? -6.580 6.507 7.914 1.00 95.94 76 GLU A C 1
ATOM 580 O O . GLU A 1 76 ? -7.270 6.375 8.928 1.00 95.94 76 GLU A O 1
ATOM 585 N N . ILE A 1 77 ? -7.123 6.757 6.718 1.00 95.62 77 ILE A N 1
ATOM 586 C CA . ILE A 1 77 ? -8.572 6.840 6.538 1.00 95.62 77 ILE A CA 1
ATOM 587 C C . ILE A 1 77 ? -9.210 5.502 6.894 1.00 95.62 77 ILE A C 1
ATOM 589 O O . ILE A 1 77 ? -10.101 5.485 7.728 1.00 95.62 77 ILE A O 1
ATOM 593 N N . LEU A 1 78 ? -8.747 4.370 6.364 1.00 95.69 78 LEU A N 1
ATOM 594 C CA . LEU A 1 78 ? -9.330 3.064 6.694 1.00 95.69 78 LEU A CA 1
ATOM 595 C C . LEU A 1 78 ? -9.280 2.767 8.202 1.00 95.69 78 LEU A C 1
ATOM 597 O O . LEU A 1 78 ? -10.270 2.287 8.758 1.00 95.69 78 LEU A O 1
ATOM 601 N N . ARG A 1 79 ? -8.182 3.120 8.875 1.00 94.81 79 ARG A N 1
ATOM 602 C CA . ARG A 1 79 ? -8.025 2.993 10.328 1.00 94.81 79 ARG A CA 1
ATOM 603 C C . ARG A 1 79 ? -9.072 3.801 11.086 1.00 94.81 79 ARG A C 1
ATOM 605 O O . ARG A 1 79 ? -9.755 3.262 11.953 1.00 94.81 79 ARG A O 1
ATOM 612 N N . ASN A 1 80 ? -9.187 5.087 10.767 1.00 93.12 80 ASN A N 1
ATOM 613 C CA . ASN A 1 80 ? -10.044 6.021 11.496 1.00 93.12 80 ASN A CA 1
ATOM 614 C C . ASN A 1 80 ? -11.530 5.804 11.189 1.00 93.12 80 ASN A C 1
ATOM 616 O O . ASN A 1 80 ? -12.386 5.919 12.067 1.00 93.12 80 ASN A O 1
ATOM 620 N N . ASP A 1 81 ? -11.834 5.491 9.933 1.00 89.25 81 ASP A N 1
ATOM 621 C CA . ASP A 1 81 ? -13.188 5.511 9.406 1.00 89.25 81 ASP A CA 1
ATOM 622 C C . ASP A 1 81 ? -13.837 4.132 9.320 1.00 89.25 81 ASP A C 1
ATOM 624 O O . ASP A 1 81 ? -15.069 4.077 9.234 1.00 89.25 81 ASP A O 1
ATOM 628 N N . VAL A 1 82 ? -13.050 3.053 9.284 1.00 88.38 82 VAL A N 1
ATOM 629 C CA . VAL A 1 82 ? -13.540 1.690 9.041 1.00 88.38 82 VAL A CA 1
ATOM 630 C C . VAL A 1 82 ? -13.160 0.755 10.184 1.00 88.38 82 VAL A C 1
ATOM 632 O O . VAL A 1 82 ? -14.049 0.259 10.874 1.00 88.38 82 VAL A O 1
ATOM 635 N N . THR A 1 83 ? -11.873 0.470 10.393 1.00 94.00 83 THR A N 1
ATOM 636 C CA . THR A 1 83 ? -11.418 -0.492 11.411 1.00 94.00 83 THR A CA 1
ATOM 637 C C . THR A 1 83 ? -9.963 -0.245 11.791 1.00 94.00 83 THR A C 1
ATOM 639 O O . THR A 1 83 ? -9.080 -0.424 10.961 1.00 94.00 83 THR A O 1
ATOM 642 N N . ASP A 1 84 ? -9.705 0.077 13.064 1.00 95.62 84 ASP A N 1
ATOM 643 C CA . ASP A 1 84 ? -8.347 0.136 13.616 1.00 95.62 84 ASP A CA 1
ATOM 644 C C . ASP A 1 84 ? -7.885 -1.244 14.114 1.00 95.62 84 ASP A C 1
ATOM 646 O O . ASP A 1 84 ? -8.221 -1.672 15.226 1.00 95.62 84 ASP A O 1
ATOM 650 N N . ILE A 1 85 ? -7.075 -1.928 13.299 1.00 94.94 85 ILE A N 1
ATOM 651 C CA . ILE A 1 85 ? -6.462 -3.221 13.655 1.00 94.94 85 ILE A CA 1
ATOM 652 C C . ILE A 1 85 ? -5.492 -3.117 14.837 1.00 94.94 85 ILE A C 1
ATOM 654 O O . ILE A 1 85 ? -5.294 -4.091 15.561 1.00 94.94 85 ILE A O 1
ATOM 658 N N . ASP A 1 86 ? -4.952 -1.924 15.084 1.00 94.75 86 ASP A N 1
ATOM 659 C CA . ASP A 1 86 ? -3.973 -1.660 16.134 1.00 94.75 86 ASP A CA 1
ATOM 660 C C . ASP A 1 86 ? -4.637 -1.194 17.437 1.00 94.75 86 ASP A C 1
ATOM 662 O O . ASP A 1 86 ? -3.946 -0.897 18.411 1.00 94.75 86 ASP A O 1
ATOM 666 N N . SER A 1 87 ? -5.974 -1.140 17.493 1.00 95.06 87 SER A N 1
ATOM 667 C CA . SER A 1 87 ? -6.748 -0.626 18.638 1.00 95.06 87 SER A CA 1
ATOM 668 C C . SER A 1 87 ? -6.395 -1.285 19.977 1.00 95.06 87 SER A C 1
ATOM 670 O O . SER A 1 87 ? -6.483 -0.647 21.024 1.00 95.06 87 SER A O 1
ATOM 672 N N . HIS A 1 88 ? -5.940 -2.537 19.941 1.00 95.50 88 HIS A N 1
ATOM 673 C CA . HIS A 1 88 ? -5.541 -3.329 21.101 1.00 95.50 88 HIS A CA 1
ATOM 674 C C . HIS A 1 88 ? -4.096 -3.077 21.581 1.00 95.50 88 HIS A C 1
ATOM 676 O O . HIS A 1 88 ? -3.715 -3.581 22.639 1.00 95.50 88 HIS A O 1
ATOM 682 N N . LEU A 1 89 ? -3.283 -2.331 20.824 1.00 96.81 89 LEU A N 1
ATOM 683 C CA . LEU A 1 89 ? -1.874 -2.094 21.137 1.00 96.81 89 LEU A CA 1
ATOM 684 C C . LEU A 1 89 ? -1.683 -1.033 22.227 1.00 96.81 89 LEU A C 1
ATOM 686 O O . LEU A 1 89 ? -2.299 0.038 22.207 1.00 96.81 89 LEU A O 1
ATOM 690 N N . GLN A 1 90 ? -0.744 -1.310 23.132 1.00 97.62 90 GLN A N 1
ATOM 691 C CA . GLN A 1 90 ? -0.254 -0.361 24.131 1.00 97.62 90 GLN A CA 1
ATOM 692 C C . GLN A 1 90 ? 0.650 0.703 23.495 1.00 97.62 90 GLN A C 1
ATOM 694 O O . GLN A 1 90 ? 1.219 0.495 22.424 1.00 97.62 90 GLN A O 1
ATOM 699 N N . GLU A 1 91 ? 0.860 1.819 24.195 1.00 96.31 91 GLU A N 1
ATOM 700 C CA . GLU A 1 91 ? 1.682 2.941 23.714 1.00 96.31 91 GLU A CA 1
ATOM 701 C C . GLU A 1 91 ? 3.088 2.508 23.274 1.00 96.31 91 GLU A C 1
ATOM 703 O O . GLU A 1 91 ? 3.533 2.862 22.184 1.00 96.31 91 GLU A O 1
ATOM 708 N N . LYS A 1 92 ? 3.753 1.654 24.064 1.00 97.75 92 LYS A N 1
ATOM 709 C CA . LYS A 1 92 ? 5.070 1.113 23.706 1.00 97.75 92 LYS A CA 1
ATOM 710 C C . LYS A 1 92 ? 5.034 0.324 22.391 1.00 97.75 92 LYS A C 1
ATOM 712 O O . LYS A 1 92 ? 5.897 0.517 21.545 1.00 97.75 92 LYS A O 1
ATOM 717 N N . GLN A 1 93 ? 4.029 -0.530 22.207 1.00 98.00 93 GLN A N 1
ATOM 718 C CA . GLN A 1 93 ? 3.884 -1.336 20.990 1.00 98.00 93 GLN A CA 1
ATOM 719 C C . GLN A 1 93 ? 3.584 -0.453 19.776 1.00 98.00 93 GLN A C 1
ATOM 721 O O . GLN A 1 93 ? 4.109 -0.691 18.695 1.00 98.00 93 GLN A O 1
ATOM 726 N N . ARG A 1 94 ? 2.793 0.612 19.952 1.00 95.31 94 ARG A N 1
ATOM 727 C CA . ARG A 1 94 ? 2.544 1.602 18.893 1.00 95.31 94 ARG A CA 1
ATOM 728 C C . ARG A 1 94 ? 3.822 2.341 18.498 1.00 95.31 94 ARG A C 1
ATOM 730 O O . ARG A 1 94 ? 4.063 2.528 17.309 1.00 95.31 94 ARG A O 1
ATOM 737 N N . ALA A 1 95 ? 4.660 2.706 19.469 1.00 97.19 95 ALA A N 1
ATOM 738 C CA . ALA A 1 95 ? 5.967 3.301 19.200 1.00 97.19 95 ALA A CA 1
ATOM 739 C C . ALA A 1 95 ? 6.906 2.327 18.462 1.00 97.19 95 ALA A C 1
ATOM 741 O O . ALA A 1 95 ? 7.605 2.736 17.538 1.00 97.19 95 ALA A O 1
ATOM 742 N N . GLU A 1 96 ? 6.889 1.039 18.821 1.00 97.81 96 GLU A N 1
ATOM 743 C CA . GLU A 1 96 ? 7.638 -0.008 18.113 1.00 97.81 96 GLU A CA 1
ATOM 744 C C . GLU A 1 96 ? 7.155 -0.155 16.659 1.00 97.81 96 GLU A C 1
ATOM 746 O O . GLU A 1 96 ? 7.975 -0.105 15.744 1.00 97.81 96 GLU A O 1
ATOM 751 N N . VAL A 1 97 ? 5.839 -0.245 16.422 1.00 95.25 97 VAL A N 1
ATOM 752 C CA . VAL A 1 97 ? 5.250 -0.286 15.067 1.00 95.25 97 VAL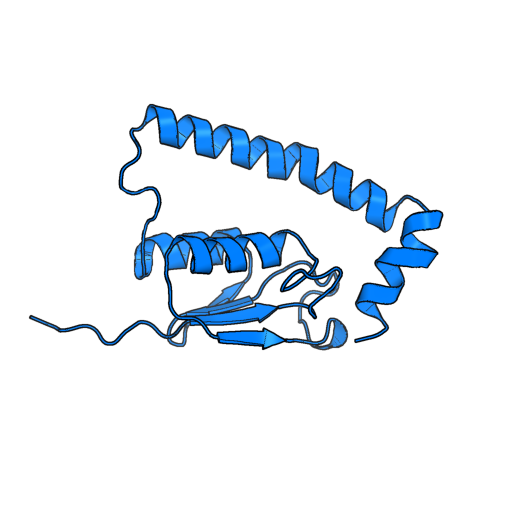 A CA 1
ATOM 753 C C . VAL A 1 97 ? 5.670 0.934 14.245 1.00 95.25 97 VAL A C 1
ATOM 755 O O . VAL A 1 97 ? 6.081 0.783 13.096 1.00 95.25 97 VAL A O 1
ATOM 758 N N . PHE A 1 98 ? 5.629 2.132 14.834 1.00 94.88 98 PHE A N 1
ATOM 759 C CA . PHE A 1 98 ? 6.075 3.357 14.170 1.00 94.88 98 PHE A CA 1
ATOM 760 C C . PHE A 1 98 ? 7.568 3.319 13.806 1.00 94.88 98 PHE A C 1
ATOM 762 O O . PHE A 1 98 ? 7.940 3.685 12.690 1.00 94.88 98 PHE A O 1
ATOM 769 N N . ALA A 1 99 ? 8.426 2.845 14.714 1.00 97.25 99 ALA A N 1
ATOM 770 C CA . ALA A 1 99 ? 9.863 2.739 14.470 1.00 97.25 99 ALA A CA 1
ATOM 771 C C . ALA A 1 99 ? 10.182 1.739 13.345 1.00 97.25 99 ALA A C 1
ATOM 773 O O . ALA A 1 99 ? 10.976 2.049 12.455 1.00 97.25 99 ALA A O 1
ATOM 774 N N . PHE A 1 100 ? 9.532 0.570 13.340 1.00 96.62 100 PHE A N 1
ATOM 775 C CA . PHE A 1 100 ? 9.689 -0.410 12.263 1.00 96.62 100 PHE A CA 1
ATOM 776 C C . PHE A 1 100 ? 9.138 0.103 10.932 1.00 96.62 100 PHE A C 1
ATOM 778 O O . PHE A 1 100 ? 9.805 -0.064 9.914 1.00 96.62 100 PHE A O 1
ATOM 785 N N . GLY A 1 101 ? 7.977 0.767 10.934 1.00 94.19 101 GLY A N 1
ATOM 786 C CA . GLY A 1 101 ? 7.427 1.442 9.754 1.00 94.19 101 GLY A CA 1
ATOM 787 C C . GLY A 1 101 ? 8.425 2.428 9.153 1.00 94.19 101 GLY A C 1
ATOM 788 O O . GLY A 1 101 ? 8.814 2.294 7.999 1.00 94.19 101 GLY A O 1
ATOM 789 N N . SER A 1 102 ? 8.956 3.320 9.991 1.00 95.25 102 SER A N 1
ATOM 790 C CA . SER A 1 102 ? 9.951 4.319 9.583 1.00 95.25 102 SER A CA 1
ATOM 791 C C . SER A 1 102 ? 11.229 3.691 9.011 1.00 95.25 102 SER A C 1
ATOM 793 O O . SER A 1 102 ? 11.804 4.215 8.061 1.00 95.25 102 SER A O 1
ATOM 795 N N . MET A 1 103 ? 11.685 2.560 9.561 1.00 96.81 103 MET A N 1
ATOM 796 C CA . MET A 1 103 ? 12.833 1.820 9.024 1.00 96.81 103 MET A CA 1
ATOM 797 C C . MET A 1 103 ? 12.520 1.180 7.664 1.00 96.81 103 MET A C 1
ATOM 799 O O . MET A 1 103 ? 13.367 1.191 6.770 1.00 96.81 103 MET A O 1
ATOM 803 N N . MET A 1 104 ? 11.322 0.612 7.496 1.00 95.62 104 MET A N 1
ATOM 804 C CA . MET A 1 104 ? 10.899 0.045 6.213 1.00 95.62 104 MET A CA 1
ATOM 805 C C . MET A 1 104 ? 10.866 1.128 5.135 1.00 95.62 104 MET A C 1
ATOM 807 O O . MET A 1 104 ? 11.491 0.951 4.090 1.00 95.62 104 MET A O 1
ATOM 811 N N . ASP A 1 105 ? 10.236 2.264 5.427 1.00 92.56 105 ASP A N 1
ATOM 812 C CA . ASP A 1 105 ? 10.075 3.368 4.479 1.00 92.56 105 ASP A CA 1
ATOM 813 C C . ASP A 1 105 ? 11.409 4.087 4.203 1.00 92.56 105 ASP A C 1
ATOM 815 O O . ASP A 1 105 ? 11.705 4.453 3.068 1.00 92.56 105 ASP A O 1
ATOM 819 N N . GLY A 1 106 ? 12.255 4.255 5.225 1.00 94.69 106 GLY A N 1
ATOM 820 C CA . GLY A 1 106 ? 13.515 4.995 5.120 1.00 94.69 106 GLY A CA 1
ATOM 821 C C . GLY A 1 106 ? 14.718 4.181 4.641 1.00 94.69 106 GLY A C 1
ATOM 822 O O . GLY A 1 106 ? 15.712 4.767 4.211 1.00 94.69 106 GLY A O 1
ATOM 823 N N . CYS A 1 107 ? 14.679 2.849 4.730 1.00 95.19 107 CYS A N 1
ATOM 824 C CA . CYS A 1 107 ? 15.833 2.004 4.401 1.00 95.19 107 CYS A CA 1
ATOM 825 C C . CYS A 1 107 ? 15.486 0.876 3.429 1.00 95.19 107 CYS A C 1
ATOM 827 O O . CYS A 1 107 ? 16.146 0.735 2.397 1.00 95.19 107 CYS A O 1
ATOM 829 N N . LEU A 1 108 ? 14.468 0.068 3.735 1.00 95.31 108 LEU A N 1
ATOM 830 C CA . LEU A 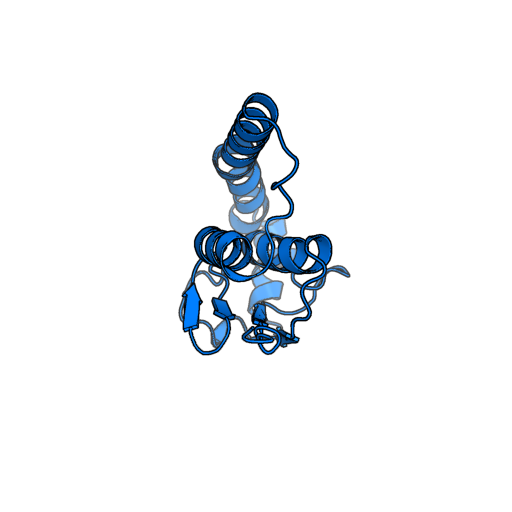1 108 ? 14.192 -1.143 2.956 1.00 95.31 108 LEU A CA 1
ATOM 831 C C . LEU A 1 108 ? 13.542 -0.833 1.611 1.00 95.31 108 LEU A C 1
ATOM 833 O O . LEU A 1 108 ? 13.989 -1.365 0.597 1.00 95.31 108 LEU A O 1
ATOM 837 N N . LEU A 1 109 ? 12.541 0.048 1.589 1.00 93.50 109 LEU A N 1
ATOM 838 C CA . LEU A 1 109 ? 11.877 0.447 0.355 1.00 93.50 109 LEU A CA 1
ATOM 839 C C . LEU A 1 109 ? 12.877 1.082 -0.634 1.00 93.50 109 LEU A C 1
ATOM 841 O O . LEU A 1 109 ? 12.987 0.559 -1.741 1.00 93.50 109 LEU A O 1
ATOM 845 N N . PRO A 1 110 ? 13.704 2.081 -0.257 1.00 94.12 110 PRO A N 1
ATOM 846 C CA . PRO A 1 110 ? 14.739 2.616 -1.142 1.00 94.12 110 PRO A CA 1
ATOM 847 C C . PRO A 1 110 ? 15.725 1.563 -1.655 1.00 94.12 110 PRO A C 1
ATOM 849 O O . PRO A 1 110 ? 16.097 1.593 -2.825 1.00 94.12 110 PRO A O 1
ATOM 852 N N . THR A 1 111 ? 16.133 0.615 -0.804 1.00 95.69 111 THR A N 1
ATOM 853 C CA . THR A 1 111 ? 17.045 -0.469 -1.208 1.00 95.69 111 THR A CA 1
ATOM 854 C C . THR A 1 111 ? 16.396 -1.375 -2.252 1.00 95.69 111 THR A C 1
ATOM 856 O O . THR A 1 111 ? 17.020 -1.725 -3.248 1.00 95.69 111 THR A O 1
ATOM 859 N N . MET A 1 112 ? 15.122 -1.720 -2.066 1.00 93.75 112 MET A N 1
ATOM 860 C CA . MET A 1 112 ? 14.378 -2.529 -3.026 1.00 93.75 112 MET A CA 1
ATOM 861 C C . MET A 1 112 ? 14.186 -1.792 -4.360 1.00 93.75 112 MET A C 1
ATOM 863 O O . MET A 1 112 ? 14.415 -2.374 -5.417 1.00 93.75 112 MET A O 1
ATOM 867 N N . LEU A 1 113 ? 13.823 -0.506 -4.321 1.00 92.94 113 LEU A N 1
ATOM 868 C CA . LEU A 1 113 ? 13.674 0.313 -5.528 1.00 92.94 113 LEU A CA 1
ATOM 869 C C . LEU A 1 113 ? 15.014 0.506 -6.251 1.00 92.94 113 LEU A C 1
ATOM 871 O O . LEU A 1 113 ? 15.051 0.511 -7.480 1.00 92.94 113 LEU A O 1
ATOM 875 N N . HIS A 1 114 ? 16.128 0.597 -5.519 1.00 94.19 114 HIS A N 1
ATOM 876 C CA . HIS A 1 114 ? 17.462 0.591 -6.115 1.00 94.19 114 HIS A CA 1
ATOM 877 C C . HIS A 1 114 ? 17.705 -0.699 -6.910 1.00 94.19 114 HIS A C 1
ATOM 879 O O . HIS A 1 114 ? 18.101 -0.632 -8.071 1.00 94.19 114 HIS A O 1
ATOM 885 N N . GLU A 1 115 ? 17.408 -1.868 -6.338 1.00 94.31 115 GLU A N 1
ATOM 886 C CA . GLU A 1 115 ? 17.520 -3.135 -7.069 1.00 94.31 115 GLU A CA 1
ATOM 887 C C . GLU A 1 115 ? 16.606 -3.186 -8.295 1.00 94.31 115 GLU A C 1
ATOM 889 O O . GLU A 1 115 ? 16.990 -3.752 -9.311 1.00 94.31 115 GLU A O 1
ATOM 894 N N . TRP A 1 116 ? 15.417 -2.588 -8.240 1.00 92.69 116 TRP A N 1
ATOM 895 C CA . TRP A 1 116 ? 14.479 -2.604 -9.364 1.00 92.69 116 TRP A CA 1
ATOM 896 C C . TRP A 1 116 ? 14.892 -1.679 -10.510 1.00 92.69 116 TRP A C 1
ATOM 898 O O . TRP A 1 116 ? 14.749 -2.057 -11.674 1.00 92.69 116 TRP A O 1
ATOM 908 N N . TYR A 1 117 ? 15.374 -0.477 -10.197 1.00 91.69 117 TYR A N 1
ATOM 909 C CA . TYR A 1 117 ? 15.580 0.576 -11.192 1.00 91.69 117 TYR A CA 1
ATOM 910 C C . TYR A 1 117 ? 17.046 0.837 -11.544 1.00 91.69 117 TYR A C 1
ATOM 912 O O . TYR A 1 117 ? 17.317 1.298 -12.650 1.00 91.69 117 TYR A O 1
ATOM 920 N N . MET A 1 118 ? 17.988 0.581 -10.632 1.00 94.44 118 MET A N 1
ATOM 921 C CA . MET A 1 118 ? 19.413 0.883 -10.848 1.00 94.44 118 MET A CA 1
ATOM 922 C C . MET A 1 118 ? 20.212 -0.330 -11.329 1.00 94.44 118 MET A C 1
ATOM 924 O O . MET A 1 118 ? 21.230 -0.161 -11.996 1.00 94.44 118 MET A O 1
ATOM 928 N N . SER A 1 119 ? 19.764 -1.552 -11.026 1.00 94.38 119 SER A N 1
ATOM 929 C CA . SER A 1 119 ? 20.347 -2.757 -11.620 1.00 94.38 119 SER A CA 1
ATOM 930 C C . SER A 1 119 ? 19.866 -2.900 -13.063 1.00 94.38 119 SER A C 1
ATOM 932 O O . SER A 1 119 ? 18.676 -3.103 -13.300 1.00 94.38 119 SER A O 1
ATOM 934 N N . GLU A 1 120 ? 20.781 -2.821 -14.033 1.00 93.56 120 GLU A N 1
ATOM 935 C CA . GLU A 1 120 ? 20.445 -2.978 -15.457 1.00 93.56 120 GLU A CA 1
ATOM 936 C C . GLU A 1 120 ? 19.766 -4.327 -15.735 1.00 93.56 120 GLU A C 1
ATOM 938 O O . GLU A 1 120 ? 18.783 -4.390 -16.472 1.00 93.56 120 GLU A O 1
ATOM 943 N N . GLU A 1 121 ? 20.250 -5.400 -15.105 1.00 94.06 121 GLU A N 1
ATOM 944 C CA . GLU A 1 121 ? 19.686 -6.742 -15.258 1.00 94.06 121 GLU A CA 1
ATOM 945 C C . GLU A 1 121 ? 18.218 -6.786 -14.818 1.00 94.06 121 GLU A C 1
ATOM 947 O O . GLU A 1 121 ? 17.362 -7.254 -15.573 1.00 94.06 121 GLU A O 1
ATOM 952 N N . ASN A 1 122 ? 17.909 -6.251 -13.633 1.00 93.38 122 ASN A N 1
ATOM 953 C CA . ASN A 1 122 ? 16.536 -6.209 -13.133 1.00 93.38 122 ASN A CA 1
ATOM 954 C C . ASN A 1 122 ? 15.681 -5.238 -13.945 1.00 93.38 122 ASN A C 1
ATOM 956 O O . ASN A 1 122 ? 14.542 -5.560 -14.277 1.00 93.38 122 ASN A O 1
ATOM 960 N N . TRP A 1 123 ? 16.221 -4.078 -14.316 1.00 93.06 123 TRP A N 1
ATOM 961 C CA . TRP A 1 123 ? 15.489 -3.088 -15.092 1.00 93.06 123 TRP A CA 1
ATOM 962 C C . TRP A 1 123 ? 14.997 -3.663 -16.421 1.00 93.06 123 TRP A C 1
ATOM 964 O O . TRP A 1 123 ? 13.808 -3.569 -16.727 1.00 93.06 123 TRP A O 1
ATOM 974 N N . PHE A 1 124 ? 15.884 -4.287 -17.201 1.00 93.44 124 PHE A N 1
ATOM 975 C CA . PHE A 1 124 ? 15.535 -4.781 -18.533 1.00 93.44 124 PHE A CA 1
ATOM 976 C C . PHE A 1 124 ? 14.700 -6.061 -18.508 1.00 93.44 124 PHE A C 1
ATOM 978 O O . PHE A 1 124 ? 13.810 -6.201 -19.348 1.00 93.44 124 PHE A O 1
ATOM 985 N N . ASN A 1 125 ? 14.971 -6.971 -17.570 1.00 93.25 125 ASN A N 1
ATOM 986 C CA . ASN A 1 125 ? 14.354 -8.299 -17.571 1.00 93.25 125 ASN A CA 1
ATOM 987 C C . ASN A 1 125 ? 13.124 -8.407 -16.666 1.00 93.25 125 ASN A C 1
ATOM 989 O O . ASN A 1 125 ? 12.324 -9.323 -16.845 1.00 93.25 125 ASN A O 1
ATOM 993 N N . VAL A 1 126 ? 12.983 -7.511 -15.686 1.00 91.81 126 VAL A N 1
ATOM 994 C CA . VAL A 1 126 ? 11.949 -7.604 -14.652 1.00 91.81 126 VAL A CA 1
ATOM 995 C C . VAL A 1 126 ? 11.133 -6.319 -14.595 1.00 91.81 126 VAL A C 1
ATOM 997 O O . VAL A 1 126 ? 9.975 -6.333 -14.991 1.00 91.81 126 VAL A O 1
ATOM 1000 N N . THR A 1 127 ? 11.717 -5.205 -14.158 1.00 91.25 127 THR A N 1
ATOM 1001 C CA . THR A 1 127 ? 10.982 -3.992 -13.765 1.00 91.25 127 THR A CA 1
ATOM 1002 C C . THR A 1 127 ? 10.290 -3.300 -14.933 1.00 91.25 127 THR A C 1
ATOM 1004 O O . THR A 1 127 ? 9.100 -3.011 -14.853 1.00 91.25 127 THR A O 1
ATOM 1007 N N . ARG A 1 128 ? 10.998 -3.036 -16.039 1.00 89.75 128 ARG A N 1
ATOM 1008 C CA . ARG A 1 128 ? 10.412 -2.354 -17.203 1.00 89.75 128 ARG A CA 1
ATOM 1009 C C . ARG A 1 128 ? 9.236 -3.138 -17.811 1.00 89.75 128 ARG A C 1
ATOM 1011 O O . ARG A 1 128 ? 8.208 -2.502 -18.043 1.00 89.75 128 ARG A O 1
ATOM 1018 N N . PRO A 1 129 ? 9.335 -4.466 -18.039 1.00 90.25 129 PRO A N 1
ATOM 1019 C CA . PRO A 1 129 ? 8.204 -5.275 -18.496 1.00 90.25 129 PRO A CA 1
ATOM 1020 C C . PRO A 1 129 ? 6.923 -5.115 -17.665 1.00 90.25 129 PRO A C 1
ATOM 1022 O O . PRO A 1 129 ? 5.846 -5.013 -18.251 1.00 90.25 129 PRO A O 1
ATOM 1025 N N . LEU A 1 130 ? 7.026 -4.993 -16.331 1.00 87.44 130 LEU A N 1
ATOM 1026 C CA . LEU A 1 130 ? 5.858 -4.827 -15.443 1.00 87.44 130 LEU A CA 1
ATOM 1027 C C . LEU A 1 130 ? 4.992 -3.620 -15.804 1.00 87.44 130 LEU A C 1
ATOM 1029 O O . LEU A 1 130 ? 3.781 -3.653 -15.599 1.00 87.44 130 LEU A O 1
ATOM 1033 N N . TYR A 1 131 ? 5.609 -2.564 -16.335 1.00 82.44 131 TYR A N 1
ATOM 1034 C CA . TYR A 1 131 ? 4.921 -1.322 -16.674 1.00 82.44 131 TYR A CA 1
ATOM 1035 C C . TYR A 1 131 ? 4.468 -1.248 -18.138 1.00 82.44 131 TYR A C 1
ATOM 1037 O O . TYR A 1 131 ? 3.721 -0.340 -18.500 1.00 82.44 131 TYR A O 1
ATOM 1045 N N . THR A 1 132 ? 4.929 -2.165 -18.995 1.00 80.31 132 THR A N 1
ATOM 1046 C CA . THR A 1 132 ? 4.677 -2.120 -20.447 1.00 80.31 132 THR A CA 1
ATOM 1047 C C . THR A 1 132 ? 3.823 -3.266 -20.973 1.00 80.31 132 THR A C 1
ATOM 1049 O O . THR A 1 132 ? 3.257 -3.133 -22.053 1.00 80.31 132 THR A O 1
ATOM 1052 N N . GLU A 1 133 ? 3.747 -4.385 -20.253 1.00 64.69 133 GLU A N 1
ATOM 1053 C CA . GLU A 1 133 ? 3.004 -5.583 -20.677 1.00 64.69 133 GLU A CA 1
ATOM 1054 C C . GLU A 1 133 ? 1.571 -5.648 -20.106 1.00 64.69 133 GLU A C 1
ATOM 1056 O O . GLU A 1 133 ? 0.938 -6.700 -20.167 1.00 64.69 133 GLU A O 1
ATOM 1061 N N . SER A 1 134 ? 1.062 -4.534 -19.555 1.00 53.47 134 SER A N 1
ATOM 1062 C CA . SER A 1 134 ? -0.276 -4.414 -18.942 1.00 53.47 134 SER A CA 1
ATOM 1063 C C . SER A 1 134 ? -1.393 -4.114 -19.939 1.00 53.47 134 SER A C 1
ATOM 1065 O O . SER A 1 134 ? -1.298 -3.064 -20.618 1.00 53.47 134 SER A O 1
#

Radius of gyration: 16.39 Å; chains: 1; bounding box: 50×25×45 Å